Protein AF-A0A2I0NAS6-F1 (afdb_monomer_lite)

Foldseek 3Di:
DFAEAEEEDECFQAFAAPVVVVVCCVVVVDPPPDPDQETDLQSLQLQLQLQVLCVVRHLYEYEYQYPCVVVVVS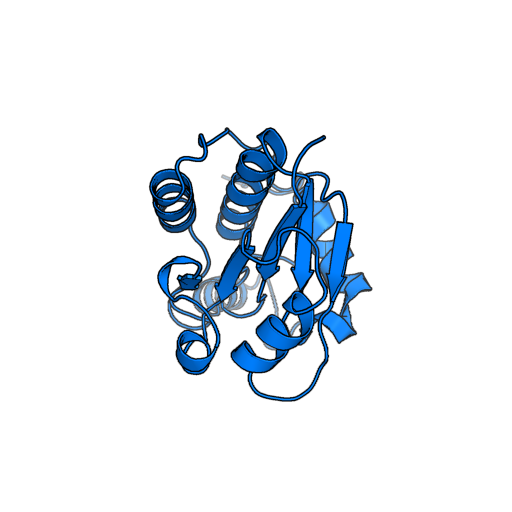VVNRNVLQPRDPNVYYHYWDDDDDSQVRLLVVLVPDTPSVRYAYEEQDCPPNVVRHPPLRYLHGVGRHPHYDHNVSSVVSCVSVVGDGDRGPTDRRPPPPPPD

Structure (mmCIF, N/CA/C/O backbone):
data_AF-A0A2I0NAS6-F1
#
_entry.id   AF-A0A2I0NAS6-F1
#
loop_
_atom_site.group_PDB
_atom_site.id
_atom_site.type_symbol
_atom_site.label_atom_id
_atom_site.label_alt_id
_atom_site.label_comp_id
_atom_site.label_asym_id
_atom_site.label_entity_id
_atom_site.label_seq_id
_atom_site.pdbx_PDB_ins_code
_atom_site.Cartn_x
_atom_site.Cartn_y
_atom_site.Cartn_z
_atom_site.occupancy
_atom_site.B_iso_or_equiv
_atom_site.auth_seq_id
_atom_site.auth_comp_id
_atom_site.auth_asym_id
_atom_site.auth_atom_id
_atom_site.pdbx_PDB_model_num
ATOM 1 N N . MET A 1 1 ? -13.700 13.059 16.777 1.00 76.06 1 MET A N 1
ATOM 2 C CA . MET A 1 1 ? -12.367 12.948 16.138 1.00 76.06 1 MET A CA 1
ATOM 3 C C . MET A 1 1 ? -12.355 11.720 15.240 1.00 76.06 1 MET A C 1
ATOM 5 O O . MET A 1 1 ? -13.047 10.766 15.568 1.00 76.06 1 MET A O 1
ATOM 9 N N . LYS A 1 2 ? -11.627 11.745 14.116 1.00 89.81 2 LYS A N 1
ATOM 10 C CA . LYS A 1 2 ? -11.430 10.544 13.285 1.00 89.81 2 LYS A CA 1
ATOM 11 C C . LYS A 1 2 ? -10.501 9.563 14.009 1.00 89.81 2 LYS A C 1
ATOM 13 O O . LYS A 1 2 ? -9.543 10.009 14.635 1.00 89.81 2 LYS A O 1
ATOM 18 N N . GLN A 1 3 ? -10.785 8.268 13.906 1.00 94.88 3 GLN A N 1
ATOM 19 C CA . GLN A 1 3 ? -9.889 7.202 14.370 1.00 94.88 3 GLN A CA 1
ATOM 20 C C . GLN A 1 3 ? -8.644 7.114 13.486 1.00 94.88 3 GLN A C 1
ATOM 22 O O . GLN A 1 3 ? -8.685 7.513 12.316 1.00 94.88 3 GLN A O 1
ATOM 27 N N . ASN A 1 4 ? -7.555 6.568 14.021 1.00 95.56 4 ASN A N 1
ATOM 28 C CA . ASN A 1 4 ? -6.360 6.272 13.234 1.00 95.56 4 ASN A CA 1
ATOM 29 C C . ASN A 1 4 ? -6.595 5.058 12.327 1.00 95.56 4 ASN A C 1
ATOM 31 O O . ASN A 1 4 ? -7.389 4.171 12.650 1.00 95.56 4 ASN A O 1
ATOM 35 N N . TYR A 1 5 ? -5.909 5.035 11.183 1.00 96.31 5 TYR A N 1
ATOM 36 C CA . TYR A 1 5 ? -5.848 3.869 10.304 1.00 96.31 5 TYR A CA 1
ATOM 37 C C . TYR A 1 5 ? -4.437 3.700 9.740 1.00 96.31 5 TYR A C 1
ATOM 39 O O . TYR A 1 5 ? -3.877 4.644 9.179 1.00 96.31 5 TYR A O 1
ATOM 47 N N . TYR A 1 6 ? -3.869 2.505 9.870 1.00 96.88 6 TYR A N 1
ATOM 48 C CA . TYR A 1 6 ? -2.489 2.208 9.483 1.00 96.88 6 TYR A CA 1
ATOM 49 C C . TYR A 1 6 ? -2.450 1.423 8.171 1.00 96.88 6 TYR A C 1
ATOM 51 O O . TYR A 1 6 ? -3.044 0.356 8.055 1.00 96.88 6 TYR A O 1
ATOM 59 N N . VAL A 1 7 ? -1.752 1.945 7.167 1.00 97.00 7 VAL A N 1
ATOM 60 C CA . VAL A 1 7 ? -1.530 1.248 5.894 1.00 97.00 7 VAL A CA 1
ATOM 61 C C . VAL A 1 7 ? -0.078 0.804 5.857 1.00 97.00 7 VAL A C 1
ATOM 63 O O . VAL A 1 7 ? 0.803 1.632 5.645 1.00 97.00 7 VAL A O 1
ATOM 66 N N . PHE A 1 8 ? 0.178 -0.480 6.081 1.00 96.56 8 PHE A N 1
ATOM 67 C CA . PHE A 1 8 ? 1.512 -1.065 5.965 1.00 96.56 8 PHE A CA 1
ATOM 68 C C . PHE A 1 8 ? 1.797 -1.378 4.501 1.00 96.56 8 PHE A C 1
ATOM 70 O O . PHE A 1 8 ? 0.992 -2.037 3.843 1.00 96.56 8 PHE A O 1
ATOM 77 N N . LEU A 1 9 ? 2.907 -0.868 3.981 1.00 95.44 9 LEU A N 1
ATOM 78 C CA . LEU A 1 9 ? 3.206 -0.877 2.556 1.00 95.44 9 LEU A CA 1
ATOM 79 C C . LEU A 1 9 ? 4.596 -1.459 2.293 1.00 95.44 9 LEU A C 1
ATOM 81 O O . LEU A 1 9 ? 5.610 -0.844 2.651 1.00 95.44 9 LEU A O 1
ATOM 85 N N . ASP A 1 10 ? 4.629 -2.593 1.590 1.00 94.00 10 ASP A N 1
ATOM 86 C CA . ASP A 1 10 ? 5.809 -2.990 0.826 1.00 94.00 10 ASP A CA 1
ATOM 87 C C . ASP A 1 10 ? 5.883 -2.210 -0.499 1.00 94.00 10 ASP A C 1
ATOM 89 O O . ASP A 1 10 ? 4.900 -1.645 -0.983 1.00 94.00 10 ASP A O 1
ATOM 93 N N . ILE A 1 11 ? 7.075 -2.133 -1.079 1.00 91.69 11 ILE A N 1
ATOM 94 C CA . ILE A 1 11 ? 7.358 -1.388 -2.305 1.00 91.69 11 ILE A CA 1
ATOM 95 C C . ILE A 1 11 ? 7.676 -2.348 -3.446 1.00 91.69 11 ILE A C 1
ATOM 97 O O . ILE A 1 11 ? 7.083 -2.234 -4.525 1.00 91.69 11 ILE A O 1
ATOM 101 N N . ASP A 1 12 ? 8.590 -3.288 -3.214 1.00 88.81 12 ASP A N 1
ATOM 102 C CA . ASP A 1 12 ? 9.003 -4.269 -4.212 1.00 88.81 12 ASP A CA 1
ATOM 103 C C . ASP A 1 12 ? 7.860 -5.266 -4.433 1.00 88.81 12 ASP A C 1
ATOM 105 O O . ASP A 1 12 ? 7.196 -5.674 -3.494 1.00 88.81 12 ASP A O 1
ATOM 109 N N . GLY A 1 13 ? 7.506 -5.551 -5.690 1.00 89.56 13 GLY A N 1
ATOM 110 C CA . GLY A 1 13 ? 6.337 -6.391 -5.993 1.00 89.56 13 GLY A CA 1
ATOM 111 C C . GLY A 1 13 ? 4.969 -5.756 -5.708 1.00 89.56 13 GLY A C 1
ATOM 112 O O . GLY A 1 13 ? 3.944 -6.331 -6.088 1.00 89.56 13 GLY A O 1
ATOM 113 N N . VAL A 1 14 ? 4.928 -4.550 -5.130 1.00 94.00 14 VAL A N 1
ATOM 114 C CA . VAL A 1 14 ? 3.695 -3.814 -4.817 1.00 94.00 14 VAL A CA 1
ATOM 115 C C . VAL A 1 14 ? 3.536 -2.561 -5.666 1.00 94.00 14 VAL A C 1
ATOM 117 O O . VAL A 1 14 ? 2.545 -2.446 -6.383 1.00 94.00 14 VAL A O 1
ATOM 120 N N . LEU A 1 15 ? 4.483 -1.623 -5.613 1.00 91.56 15 LEU A N 1
ATOM 121 C CA . LEU A 1 15 ? 4.442 -0.389 -6.411 1.00 91.56 15 LEU A CA 1
ATOM 122 C C . LEU A 1 15 ? 5.246 -0.494 -7.700 1.00 91.56 15 LEU A C 1
ATOM 124 O O . LEU A 1 15 ? 5.109 0.338 -8.594 1.00 91.56 15 LEU A O 1
ATOM 128 N N . TRP A 1 16 ? 6.068 -1.528 -7.825 1.00 85.69 16 TRP A N 1
ATOM 129 C CA . TRP A 1 16 ? 6.755 -1.835 -9.064 1.00 85.69 16 TRP A CA 1
ATOM 130 C C . TRP A 1 16 ? 6.918 -3.344 -9.231 1.00 85.69 16 TRP A C 1
ATOM 132 O O . TRP A 1 16 ? 7.016 -4.097 -8.264 1.00 85.69 16 TRP A O 1
ATOM 142 N N . ALA A 1 17 ? 6.936 -3.786 -10.487 1.00 80.81 17 ALA A N 1
ATOM 143 C CA . ALA A 1 17 ? 7.117 -5.183 -10.851 1.00 80.81 17 ALA A CA 1
ATOM 144 C C . ALA A 1 17 ? 8.107 -5.316 -12.018 1.00 80.81 17 ALA A C 1
ATOM 146 O O . ALA A 1 17 ? 8.159 -4.487 -12.933 1.00 80.81 17 ALA A O 1
ATOM 147 N N . TRP A 1 18 ? 8.882 -6.397 -11.999 1.00 82.19 18 TRP A N 1
ATOM 148 C CA . TRP A 1 18 ? 9.902 -6.729 -12.988 1.00 82.19 18 TRP A CA 1
ATOM 149 C C . TRP A 1 18 ? 9.391 -6.784 -14.434 1.00 82.19 18 TRP A C 1
ATOM 151 O O . TRP A 1 18 ? 10.098 -6.276 -15.304 1.00 82.19 18 TRP A O 1
ATOM 161 N N . PRO A 1 19 ? 8.192 -7.323 -14.747 1.00 82.38 19 PRO A N 1
ATOM 162 C CA . PRO A 1 19 ? 7.702 -7.351 -16.124 1.00 82.38 19 PRO A CA 1
ATOM 163 C C . PRO A 1 19 ? 7.615 -5.967 -16.775 1.00 82.38 19 PRO A C 1
ATOM 165 O O . PRO A 1 19 ? 7.985 -5.827 -17.939 1.00 82.38 19 PRO A O 1
ATOM 168 N N . ASN A 1 20 ? 7.196 -4.939 -16.031 1.00 75.69 20 ASN A N 1
ATOM 169 C CA . ASN A 1 20 ? 7.134 -3.567 -16.544 1.00 75.69 20 ASN A CA 1
ATOM 170 C C . ASN A 1 20 ? 8.537 -3.030 -16.810 1.00 75.69 20 ASN A C 1
ATOM 172 O O . ASN A 1 20 ? 8.825 -2.494 -17.874 1.00 75.69 20 ASN A O 1
ATOM 176 N N . ARG A 1 21 ? 9.452 -3.276 -15.874 1.00 79.56 21 ARG A N 1
ATOM 177 C CA . ARG A 1 21 ? 10.841 -2.850 -15.999 1.00 79.56 21 ARG A CA 1
ATOM 178 C C . ARG A 1 21 ? 11.564 -3.523 -17.161 1.00 79.56 21 ARG A C 1
ATOM 180 O O . ARG A 1 21 ? 12.333 -2.880 -17.867 1.00 79.56 21 ARG A O 1
ATOM 187 N N . LYS A 1 22 ? 11.306 -4.811 -17.379 1.00 84.19 22 LYS A N 1
ATOM 188 C CA . LYS A 1 22 ? 11.869 -5.569 -18.498 1.00 84.19 22 LYS A CA 1
ATOM 189 C C . LYS A 1 22 ? 11.440 -4.971 -19.840 1.00 84.19 22 LYS A C 1
ATOM 191 O O . LYS A 1 22 ? 12.273 -4.879 -20.734 1.00 84.19 22 LYS A O 1
ATOM 196 N N . LYS A 1 23 ? 10.182 -4.527 -19.963 1.00 83.69 23 LYS A N 1
ATOM 197 C CA . LYS A 1 23 ? 9.690 -3.826 -21.161 1.00 83.69 23 LYS A CA 1
ATOM 198 C C . LYS A 1 23 ? 10.440 -2.515 -21.396 1.00 83.69 23 LYS A C 1
ATOM 200 O O . LYS A 1 23 ? 10.945 -2.324 -22.492 1.00 83.69 23 LYS A O 1
ATOM 205 N N . GLU A 1 24 ? 10.597 -1.683 -20.368 1.00 82.38 24 GLU A N 1
ATOM 206 C CA . GLU A 1 24 ? 11.340 -0.414 -20.462 1.00 82.38 24 GLU A CA 1
ATOM 207 C C . GLU A 1 24 ? 12.825 -0.617 -20.809 1.00 82.38 24 GLU A C 1
ATOM 209 O O . GLU A 1 24 ? 13.400 0.151 -21.579 1.00 82.38 24 GLU A O 1
ATOM 214 N N . ILE A 1 25 ? 13.455 -1.673 -20.275 1.00 86.19 25 ILE A N 1
ATOM 215 C CA . ILE A 1 25 ? 14.835 -2.041 -20.632 1.00 86.19 25 ILE A CA 1
ATOM 216 C C . ILE A 1 25 ? 14.913 -2.458 -22.101 1.00 86.19 25 ILE A C 1
ATOM 218 O O . ILE A 1 25 ? 15.798 -2.008 -22.822 1.00 86.19 25 ILE A O 1
ATOM 222 N N . HIS A 1 26 ? 13.992 -3.313 -22.551 1.00 87.19 26 HIS A N 1
ATOM 223 C CA . HIS A 1 26 ? 13.947 -3.763 -23.942 1.00 87.19 26 HIS A CA 1
ATOM 224 C C . HIS A 1 26 ? 13.645 -2.618 -24.919 1.00 87.19 26 HIS A C 1
ATOM 226 O O . HIS A 1 26 ? 14.169 -2.625 -26.026 1.00 87.19 26 HIS A O 1
ATOM 232 N N . ALA A 1 27 ? 12.841 -1.635 -24.508 1.00 87.25 27 ALA A N 1
ATOM 233 C CA . ALA A 1 27 ? 12.543 -0.434 -25.286 1.00 87.25 27 ALA A CA 1
ATOM 234 C C . ALA A 1 27 ? 13.711 0.571 -25.332 1.00 87.25 27 ALA A C 1
ATOM 236 O O . ALA A 1 27 ? 13.651 1.542 -26.076 1.00 87.25 27 ALA A O 1
ATOM 237 N N . GLY A 1 28 ? 14.775 0.360 -24.547 1.00 85.31 28 GLY A N 1
ATOM 238 C CA . GLY A 1 28 ? 15.930 1.260 -24.487 1.00 85.31 28 GLY A CA 1
ATOM 239 C C . GLY A 1 28 ? 15.732 2.495 -23.600 1.00 85.31 28 GLY A C 1
ATOM 240 O O . GLY A 1 28 ? 16.658 3.295 -23.469 1.00 85.31 28 GLY A O 1
ATOM 241 N N . ASN A 1 29 ? 14.582 2.626 -22.934 1.00 81.62 29 ASN A N 1
ATOM 242 C CA . ASN A 1 29 ? 14.262 3.766 -22.069 1.00 81.62 29 ASN A CA 1
ATOM 243 C C . ASN A 1 29 ? 15.107 3.777 -20.786 1.00 81.62 29 ASN A C 1
ATOM 245 O O . ASN A 1 29 ? 15.432 4.836 -20.246 1.00 81.62 29 ASN A O 1
ATOM 249 N N . ILE A 1 30 ? 15.490 2.596 -20.287 1.00 83.06 30 ILE A N 1
ATOM 250 C CA . ILE A 1 30 ? 16.325 2.445 -19.089 1.00 83.06 30 ILE A CA 1
ATOM 251 C C . ILE A 1 30 ? 17.386 1.354 -19.273 1.00 83.06 30 ILE A C 1
ATOM 253 O O . ILE A 1 30 ? 17.173 0.341 -19.931 1.00 83.06 30 ILE A O 1
ATOM 257 N N . LYS A 1 31 ? 18.543 1.517 -18.622 1.00 82.94 31 LYS A N 1
ATOM 258 C CA . LYS A 1 31 ? 19.603 0.494 -18.616 1.00 82.94 31 LYS A CA 1
ATOM 259 C C . LYS A 1 31 ? 19.331 -0.588 -17.569 1.00 82.94 31 LYS A C 1
ATOM 261 O O . LYS A 1 31 ? 18.813 -0.298 -16.485 1.00 82.94 31 LYS A O 1
ATOM 266 N N . MET A 1 32 ? 19.747 -1.821 -17.855 1.00 80.75 32 MET A N 1
ATOM 267 C CA . MET A 1 32 ? 19.805 -2.904 -16.866 1.00 80.75 32 MET A CA 1
ATOM 268 C C . MET A 1 32 ? 20.641 -2.468 -15.648 1.00 80.75 32 MET A C 1
ATOM 270 O O . MET A 1 32 ? 21.668 -1.814 -15.809 1.00 80.75 32 MET A O 1
ATOM 274 N N . GLY A 1 33 ? 20.187 -2.776 -14.430 1.00 76.50 33 GLY A N 1
ATOM 275 C CA . GLY A 1 33 ? 20.894 -2.399 -13.194 1.00 76.50 33 GLY A CA 1
ATOM 276 C C . GLY A 1 33 ? 20.790 -0.919 -12.793 1.00 76.50 33 GLY A C 1
ATOM 277 O O . GLY A 1 33 ? 21.360 -0.517 -11.782 1.00 76.50 33 GLY A O 1
ATOM 278 N N . SER A 1 34 ? 20.046 -0.096 -13.540 1.00 77.62 34 SER A N 1
ATOM 279 C CA . SER A 1 34 ? 19.761 1.294 -13.153 1.00 77.62 34 SER A CA 1
ATOM 280 C C . SER A 1 34 ? 19.104 1.378 -11.764 1.00 77.62 34 SER A C 1
ATOM 282 O O . SER A 1 34 ? 18.460 0.440 -11.300 1.00 77.62 34 SER A O 1
ATOM 284 N N . ARG A 1 35 ? 19.224 2.507 -11.062 1.00 75.69 35 ARG A N 1
ATOM 285 C CA . ARG A 1 35 ? 18.378 2.728 -9.876 1.00 75.69 35 ARG A CA 1
ATOM 286 C C . ARG A 1 35 ? 16.921 2.897 -10.305 1.00 75.69 35 ARG A C 1
ATOM 288 O O . ARG A 1 35 ? 16.662 3.429 -11.384 1.00 75.69 35 ARG A O 1
ATOM 295 N N . ILE A 1 36 ? 15.985 2.463 -9.464 1.00 78.94 36 ILE A N 1
ATOM 296 C CA . ILE A 1 36 ? 14.554 2.708 -9.680 1.00 78.94 36 ILE A CA 1
ATOM 297 C C . ILE A 1 36 ? 14.316 4.215 -9.545 1.00 78.94 36 ILE A C 1
ATOM 299 O O . ILE A 1 36 ? 14.703 4.819 -8.549 1.00 78.94 36 ILE A O 1
ATOM 303 N N . ARG A 1 37 ? 13.736 4.830 -10.580 1.00 81.12 37 ARG A N 1
ATOM 304 C CA . ARG A 1 37 ? 13.467 6.280 -10.631 1.00 81.12 37 ARG A CA 1
ATOM 305 C C . ARG A 1 37 ? 11.978 6.614 -10.658 1.00 81.12 37 ARG A C 1
ATOM 307 O O . ARG A 1 37 ? 11.627 7.788 -10.504 1.00 81.12 37 ARG A O 1
ATOM 314 N N . GLU A 1 38 ? 11.147 5.600 -10.892 1.00 85.06 38 GLU A N 1
ATOM 315 C CA . GLU A 1 38 ? 9.705 5.680 -11.119 1.00 85.06 38 GLU A CA 1
ATOM 316 C C . GLU A 1 38 ? 9.034 4.378 -10.672 1.00 85.06 38 GLU A C 1
ATOM 318 O O . GLU A 1 38 ? 9.651 3.309 -10.706 1.00 85.06 38 GLU A O 1
ATOM 323 N N . PHE A 1 39 ? 7.780 4.490 -10.240 1.00 88.62 39 PHE A N 1
ATOM 324 C CA . PHE A 1 39 ? 6.920 3.361 -9.893 1.00 88.62 39 PHE A CA 1
ATOM 325 C C . PHE A 1 39 ? 5.929 3.086 -11.023 1.00 88.62 39 PHE A C 1
ATOM 327 O O . PHE A 1 39 ? 5.771 3.897 -11.934 1.00 88.62 39 PHE A O 1
ATOM 334 N N . ASP A 1 40 ? 5.243 1.945 -10.973 1.00 87.31 40 ASP A N 1
ATOM 335 C CA . ASP A 1 40 ? 4.141 1.678 -11.895 1.00 87.31 40 ASP A CA 1
ATOM 336 C C . ASP A 1 40 ? 3.036 2.735 -11.677 1.00 87.31 40 ASP A C 1
ATOM 338 O O . ASP A 1 40 ? 2.464 2.797 -10.580 1.00 87.31 40 ASP A O 1
ATOM 342 N N . PRO A 1 41 ? 2.702 3.565 -12.688 1.00 87.31 41 PRO A N 1
ATOM 343 C CA . PRO A 1 41 ? 1.684 4.602 -12.540 1.00 87.31 41 PRO A CA 1
ATOM 344 C C . PRO A 1 41 ? 0.307 4.056 -12.143 1.00 87.31 41 PRO A C 1
ATOM 346 O O . PRO A 1 41 ? -0.410 4.696 -11.377 1.00 87.31 41 PRO A O 1
ATOM 349 N N . SER A 1 42 ? -0.057 2.860 -12.611 1.00 88.69 42 SER A N 1
ATOM 350 C CA . SER A 1 42 ? -1.324 2.204 -12.273 1.00 88.69 42 SER A CA 1
ATOM 351 C C . SER A 1 42 ? -1.345 1.748 -10.816 1.00 88.69 42 SER A C 1
ATOM 353 O O . SER A 1 42 ? -2.376 1.844 -10.149 1.00 88.69 42 SER A O 1
ATOM 355 N N . SER A 1 43 ? -0.208 1.282 -10.296 1.00 91.81 43 SER A N 1
ATOM 356 C CA . SER A 1 43 ? -0.079 0.915 -8.882 1.00 91.81 43 SER A CA 1
ATOM 357 C C . SER A 1 43 ? -0.071 2.138 -7.973 1.00 91.81 43 SER A C 1
ATOM 359 O O . SER A 1 43 ? -0.701 2.111 -6.917 1.00 91.81 43 SER A O 1
ATOM 361 N N . MET A 1 44 ? 0.549 3.237 -8.409 1.00 91.12 44 MET A N 1
ATOM 362 C CA . MET A 1 44 ? 0.466 4.524 -7.712 1.00 91.12 44 MET A CA 1
ATOM 363 C C . MET A 1 44 ? -0.964 5.061 -7.678 1.00 91.12 44 MET A C 1
ATOM 365 O O . MET A 1 44 ? -1.426 5.493 -6.623 1.00 91.12 44 MET A O 1
ATOM 369 N N . LEU A 1 45 ? -1.692 4.964 -8.795 1.00 90.50 45 LEU A N 1
ATOM 370 C CA . LEU A 1 45 ? -3.112 5.308 -8.862 1.00 90.50 45 LEU A CA 1
ATOM 371 C C . LEU A 1 45 ? -3.936 4.469 -7.876 1.00 90.50 45 LEU A C 1
ATOM 373 O O . LEU A 1 45 ? -4.746 5.009 -7.123 1.00 90.50 45 LEU A O 1
ATOM 377 N N . ALA A 1 46 ? -3.704 3.154 -7.844 1.00 93.44 46 ALA A N 1
ATOM 378 C CA . ALA A 1 46 ? -4.382 2.251 -6.923 1.00 93.44 46 ALA A CA 1
ATOM 379 C C . ALA A 1 46 ? -4.099 2.600 -5.454 1.00 93.44 46 ALA A C 1
ATOM 381 O O . ALA A 1 46 ? -5.034 2.695 -4.656 1.00 93.44 46 ALA A O 1
ATOM 382 N N . LEU A 1 47 ? -2.833 2.852 -5.104 1.00 94.25 47 LEU A N 1
ATOM 383 C CA . LEU A 1 47 ? -2.454 3.304 -3.768 1.00 94.25 47 LEU A CA 1
ATOM 384 C C . LEU A 1 47 ? -3.141 4.630 -3.414 1.00 94.25 47 LEU A C 1
ATOM 386 O O . LEU A 1 47 ? -3.669 4.765 -2.314 1.00 94.25 47 LEU A O 1
ATOM 390 N N . GLY A 1 48 ? -3.196 5.595 -4.334 1.00 92.06 48 GLY A N 1
ATOM 391 C CA . GLY A 1 48 ? -3.885 6.860 -4.082 1.00 92.06 48 GLY A CA 1
ATOM 392 C C . GLY A 1 48 ? -5.375 6.697 -3.825 1.00 92.06 48 GLY A C 1
ATOM 393 O O . GLY A 1 48 ? -5.881 7.280 -2.872 1.00 92.06 48 GLY A O 1
ATOM 394 N N . VAL A 1 49 ? -6.069 5.850 -4.594 1.00 93.31 49 VAL A N 1
ATOM 395 C CA . VAL A 1 49 ? -7.486 5.531 -4.340 1.00 93.31 49 VAL A CA 1
ATOM 396 C C . VAL A 1 49 ? -7.672 4.912 -2.956 1.00 93.31 49 VAL A C 1
ATOM 398 O O . VAL A 1 49 ? -8.600 5.298 -2.243 1.00 93.31 49 VAL A O 1
ATOM 401 N N . LEU A 1 50 ? -6.791 3.993 -2.544 1.00 95.12 50 LEU A N 1
ATOM 402 C CA . LEU A 1 50 ? -6.825 3.404 -1.203 1.00 95.12 50 LEU A CA 1
ATOM 403 C C . LEU A 1 50 ? -6.700 4.489 -0.125 1.00 95.12 50 LEU A C 1
ATOM 405 O O . LEU A 1 50 ? -7.551 4.585 0.761 1.00 95.12 50 LEU A O 1
ATOM 409 N N . LEU A 1 51 ? -5.667 5.327 -0.226 1.00 93.94 51 LEU A N 1
ATOM 410 C CA . LEU A 1 51 ? -5.366 6.363 0.761 1.00 93.94 51 LEU A CA 1
ATOM 411 C C . LEU A 1 51 ? -6.448 7.447 0.814 1.00 93.94 51 LEU A C 1
ATOM 413 O O . LEU A 1 51 ? -6.877 7.822 1.903 1.00 93.94 51 LEU A O 1
ATOM 417 N N . ASP A 1 52 ? -6.925 7.931 -0.333 1.00 91.75 52 ASP A N 1
ATOM 418 C CA . ASP A 1 52 ? -7.977 8.951 -0.403 1.00 91.75 52 ASP A CA 1
ATOM 419 C C . ASP A 1 52 ? -9.300 8.439 0.172 1.00 91.75 52 ASP A C 1
ATOM 421 O O . ASP A 1 52 ? -9.964 9.154 0.929 1.00 91.75 52 ASP A O 1
ATOM 425 N N . SER A 1 53 ? -9.662 7.190 -0.137 1.00 93.81 53 SER A N 1
ATOM 426 C CA . SER A 1 53 ? -10.898 6.571 0.357 1.00 93.81 53 SER A CA 1
ATOM 427 C C . SER A 1 53 ? -10.860 6.416 1.877 1.00 93.81 53 SER A C 1
ATOM 429 O O . SER A 1 53 ? -11.800 6.808 2.573 1.00 93.81 53 SER A O 1
ATOM 431 N N . LEU A 1 54 ? -9.742 5.923 2.418 1.00 94.31 54 LEU A N 1
ATOM 432 C CA . LEU A 1 54 ? -9.552 5.787 3.862 1.00 94.31 54 LEU A CA 1
ATOM 433 C C . LEU A 1 54 ? -9.533 7.154 4.567 1.00 94.31 54 LEU A C 1
ATOM 435 O O . LEU A 1 54 ? -10.207 7.328 5.584 1.00 94.31 54 LEU A O 1
ATOM 439 N N . ASN A 1 55 ? -8.858 8.161 4.001 1.00 92.12 55 ASN A N 1
ATOM 440 C CA . ASN A 1 55 ? -8.759 9.507 4.582 1.00 92.12 55 ASN A CA 1
ATOM 441 C C . ASN A 1 55 ? -10.110 10.226 4.726 1.00 92.12 55 ASN A C 1
ATOM 443 O O . ASN A 1 55 ? -10.241 11.157 5.531 1.00 92.12 55 ASN A O 1
ATOM 447 N N . LYS A 1 56 ? -11.158 9.810 4.000 1.00 91.69 56 LYS A N 1
ATOM 448 C CA . LYS A 1 56 ? -12.511 10.345 4.228 1.00 91.69 56 LYS A CA 1
ATOM 449 C C . LYS A 1 56 ? -13.022 10.039 5.633 1.00 91.69 56 LYS A C 1
ATOM 451 O O . LYS A 1 56 ? -13.698 10.888 6.212 1.00 91.69 56 LYS A O 1
ATOM 456 N N . ARG A 1 57 ? -12.654 8.889 6.202 1.00 92.75 57 ARG A N 1
ATOM 457 C CA . ARG A 1 57 ? -13.167 8.401 7.493 1.00 92.75 57 ARG A CA 1
ATOM 458 C C . ARG A 1 57 ? -12.123 8.372 8.603 1.00 92.75 57 ARG A C 1
ATOM 460 O O . ARG A 1 57 ? -12.478 8.578 9.759 1.00 92.75 57 ARG A O 1
ATOM 467 N N . TYR A 1 58 ? -10.858 8.192 8.251 1.00 94.31 58 TYR A N 1
ATOM 468 C CA . TYR A 1 58 ? -9.777 7.961 9.200 1.00 94.31 58 TYR A CA 1
ATOM 469 C C . TYR A 1 58 ? -8.667 9.006 9.092 1.00 94.31 58 TYR A C 1
ATOM 471 O O . TYR A 1 58 ? -8.552 9.710 8.088 1.00 94.31 58 TYR A O 1
ATOM 479 N N . ASN A 1 59 ? -7.837 9.078 10.129 1.00 93.81 59 ASN A N 1
ATOM 480 C CA . ASN A 1 59 ? -6.520 9.700 10.079 1.00 93.81 59 ASN A CA 1
ATOM 481 C C . ASN A 1 59 ? -5.517 8.646 9.597 1.00 93.81 59 ASN A C 1
ATOM 483 O O . ASN A 1 59 ? -5.083 7.793 10.374 1.00 93.81 59 ASN A O 1
ATOM 487 N N . VAL A 1 60 ? -5.192 8.663 8.303 1.00 94.00 60 VAL A N 1
ATOM 488 C CA . VAL A 1 60 ? -4.358 7.617 7.701 1.00 94.00 60 VAL A CA 1
ATOM 489 C C . VAL A 1 60 ? -2.876 7.874 7.962 1.00 94.00 60 VAL A C 1
ATOM 491 O O . VAL A 1 60 ? -2.352 8.943 7.642 1.00 94.00 60 VAL A O 1
ATOM 494 N N . THR A 1 61 ? -2.197 6.856 8.486 1.00 95.06 61 THR A N 1
ATOM 495 C CA . THR A 1 61 ? -0.736 6.778 8.564 1.00 95.06 61 THR A CA 1
ATOM 496 C C . THR A 1 61 ? -0.246 5.730 7.575 1.00 95.06 61 THR A C 1
ATOM 498 O O . THR A 1 61 ? -0.650 4.570 7.648 1.00 95.06 61 THR A O 1
ATOM 501 N N . LEU A 1 62 ? 0.626 6.129 6.651 1.00 94.94 62 LEU A N 1
ATOM 502 C CA . LEU A 1 62 ? 1.314 5.190 5.769 1.00 94.94 62 LEU A CA 1
ATOM 503 C C . LEU A 1 62 ? 2.576 4.695 6.473 1.00 94.94 62 LEU A C 1
ATOM 505 O O . LEU A 1 62 ? 3.431 5.497 6.842 1.00 94.94 62 LEU A O 1
ATOM 509 N N . VAL A 1 63 ? 2.704 3.389 6.652 1.00 95.25 63 VAL A N 1
ATOM 510 C CA . VAL A 1 63 ? 3.837 2.765 7.330 1.00 95.25 63 VAL A CA 1
ATOM 511 C C . VAL A 1 63 ? 4.636 1.968 6.308 1.00 95.25 63 VAL A C 1
ATOM 513 O O . VAL A 1 63 ? 4.141 0.996 5.748 1.00 95.25 63 VAL A O 1
ATOM 516 N N . ILE A 1 64 ? 5.875 2.372 6.044 1.00 94.06 64 ILE A N 1
ATOM 517 C CA . ILE A 1 64 ? 6.740 1.655 5.102 1.00 94.06 64 ILE A CA 1
ATOM 518 C C . ILE A 1 64 ? 7.323 0.434 5.810 1.00 94.06 64 ILE A C 1
ATOM 520 O O . ILE A 1 64 ? 7.976 0.593 6.840 1.00 94.06 64 ILE A O 1
ATOM 524 N N . THR A 1 65 ? 7.121 -0.764 5.254 1.00 92.12 65 THR A N 1
ATOM 525 C CA . THR A 1 65 ? 7.590 -2.064 5.795 1.00 92.12 65 THR A CA 1
ATOM 526 C C . THR A 1 65 ? 8.643 -2.745 4.916 1.00 92.12 65 THR A C 1
ATOM 528 O O . THR A 1 65 ? 8.990 -3.909 5.129 1.00 92.12 65 THR A O 1
ATOM 531 N N . SER A 1 66 ? 9.154 -2.024 3.919 1.00 88.44 66 SER A N 1
ATOM 532 C CA . SER A 1 66 ? 10.132 -2.518 2.951 1.00 88.44 66 SER A CA 1
ATOM 533 C C . SER A 1 66 ? 11.563 -2.074 3.261 1.00 88.44 66 SER A C 1
ATOM 535 O O . SER A 1 66 ? 11.809 -1.184 4.076 1.00 88.44 66 SER A O 1
ATOM 537 N N . SER A 1 67 ? 12.525 -2.630 2.526 1.00 88.44 67 SER A N 1
ATOM 538 C CA . SER A 1 67 ? 13.924 -2.175 2.524 1.00 88.44 67 SER A CA 1
ATOM 539 C C . SER A 1 67 ? 14.085 -0.697 2.123 1.00 88.44 67 SER A C 1
ATOM 541 O O . SER A 1 67 ? 15.076 -0.059 2.477 1.00 88.44 67 SER A O 1
ATOM 543 N N . TRP A 1 68 ? 13.091 -0.093 1.460 1.00 89.31 68 TRP A N 1
ATOM 544 C CA . TRP A 1 68 ? 13.122 1.320 1.068 1.00 89.31 68 TRP A CA 1
ATOM 545 C C . TRP A 1 68 ? 13.101 2.297 2.244 1.00 89.31 68 TRP A C 1
ATOM 547 O O . TRP A 1 68 ? 13.357 3.485 2.043 1.00 89.31 68 TRP A O 1
ATOM 557 N N . GLN A 1 69 ? 12.880 1.820 3.471 1.00 89.06 69 GLN A N 1
ATOM 558 C CA . GLN A 1 69 ? 13.124 2.601 4.686 1.00 89.06 69 GLN A CA 1
ATOM 559 C C . GLN A 1 69 ? 14.553 3.173 4.749 1.00 89.06 69 GLN A C 1
ATOM 561 O O . GLN A 1 69 ? 14.777 4.216 5.361 1.00 89.06 69 GLN A O 1
ATOM 566 N N . GLU A 1 70 ? 15.537 2.531 4.112 1.00 87.88 70 GLU A N 1
ATOM 567 C CA . GLU A 1 70 ? 16.915 3.044 4.037 1.00 87.88 70 GLU A CA 1
ATOM 568 C C . GLU A 1 70 ? 17.083 4.155 2.992 1.00 87.88 70 GLU A C 1
ATOM 570 O O . GLU A 1 70 ? 18.015 4.958 3.051 1.00 87.88 70 GLU A O 1
ATOM 575 N N . HIS A 1 71 ? 16.138 4.238 2.060 1.00 89.00 71 HIS A N 1
ATOM 576 C CA . HIS A 1 71 ? 16.150 5.138 0.916 1.00 89.00 71 HIS A CA 1
ATOM 577 C C . HIS A 1 71 ? 14.938 6.077 0.929 1.00 89.00 71 HIS A C 1
ATOM 579 O O . HIS A 1 71 ? 14.441 6.475 -0.123 1.00 89.00 71 HIS A O 1
ATOM 585 N N . MET A 1 72 ? 14.476 6.485 2.120 1.00 88.38 72 MET A N 1
ATOM 586 C CA . MET A 1 72 ? 13.283 7.330 2.275 1.00 88.38 72 MET A CA 1
ATOM 587 C C . MET A 1 72 ? 13.338 8.614 1.443 1.00 88.38 72 MET A C 1
ATOM 589 O O . MET A 1 72 ? 12.317 9.040 0.918 1.00 88.38 72 MET A O 1
ATOM 593 N N . LYS A 1 73 ? 14.515 9.233 1.273 1.00 88.44 73 LYS A N 1
ATOM 594 C CA . LYS A 1 73 ? 14.652 10.423 0.414 1.00 88.44 73 LYS A CA 1
ATOM 595 C C . LYS A 1 73 ? 14.267 10.124 -1.038 1.00 88.44 73 LYS A C 1
ATOM 597 O O . LYS A 1 73 ? 13.523 10.901 -1.636 1.00 88.44 73 LYS A O 1
ATOM 602 N N . ASP A 1 74 ? 14.726 8.995 -1.569 1.00 88.62 74 ASP A N 1
ATOM 603 C CA . ASP A 1 74 ? 14.432 8.567 -2.935 1.00 88.62 74 ASP A CA 1
ATOM 604 C C . ASP A 1 74 ? 12.967 8.140 -3.057 1.00 88.62 74 ASP A C 1
ATOM 606 O O . ASP A 1 74 ? 12.270 8.624 -3.947 1.00 88.62 74 ASP A O 1
ATOM 610 N N . LEU A 1 75 ? 12.465 7.340 -2.108 1.00 89.19 75 LEU A N 1
ATOM 611 C CA . LEU A 1 75 ? 11.054 6.947 -2.046 1.00 89.19 75 LEU A CA 1
ATOM 612 C C . LEU A 1 75 ? 10.135 8.174 -2.080 1.00 89.19 75 LEU A C 1
ATOM 614 O O . LEU A 1 75 ? 9.257 8.279 -2.934 1.00 89.19 75 LEU A O 1
ATOM 618 N N . MET A 1 76 ? 10.379 9.143 -1.195 1.00 88.38 76 MET A N 1
ATOM 619 C CA . MET A 1 76 ? 9.583 10.366 -1.114 1.00 88.38 76 MET A CA 1
ATOM 620 C C . MET A 1 76 ? 9.691 11.212 -2.381 1.00 88.38 76 MET A C 1
ATOM 622 O O . MET A 1 76 ? 8.697 11.797 -2.809 1.00 88.38 76 MET A O 1
ATOM 626 N N . SER A 1 77 ? 10.877 11.287 -2.989 1.00 87.38 77 SER A N 1
ATOM 627 C CA . SER A 1 77 ? 11.079 11.985 -4.261 1.00 87.38 77 SER A CA 1
ATOM 628 C C . SER A 1 77 ? 10.233 11.364 -5.375 1.00 87.38 77 SER A C 1
ATOM 630 O O . SER A 1 77 ? 9.517 12.078 -6.077 1.00 87.38 77 SER A O 1
ATOM 632 N N . ILE A 1 78 ? 10.234 10.032 -5.486 1.00 87.94 78 ILE A N 1
ATOM 633 C CA . ILE A 1 78 ? 9.441 9.305 -6.481 1.00 87.94 78 ILE A CA 1
ATOM 634 C C . ILE A 1 78 ? 7.944 9.482 -6.204 1.00 87.94 78 ILE A C 1
ATOM 636 O O . ILE A 1 78 ? 7.210 9.890 -7.100 1.00 87.94 78 ILE A O 1
ATOM 640 N N . MET A 1 79 ? 7.483 9.260 -4.969 1.00 86.50 79 MET A N 1
ATOM 641 C CA . MET A 1 79 ? 6.063 9.382 -4.604 1.00 86.50 79 MET A CA 1
ATOM 642 C C . MET A 1 79 ? 5.500 10.789 -4.853 1.00 86.50 79 MET A C 1
ATOM 644 O O . MET A 1 79 ? 4.344 10.923 -5.264 1.00 86.50 79 MET A O 1
ATOM 648 N N . LYS A 1 80 ? 6.309 11.841 -4.657 1.00 84.56 80 LYS A N 1
ATOM 649 C CA . LYS A 1 80 ? 5.916 13.230 -4.949 1.00 84.56 80 LYS A CA 1
ATOM 650 C C . LYS A 1 80 ? 5.597 13.459 -6.426 1.00 84.56 80 LYS A C 1
ATOM 652 O O . LYS A 1 80 ? 4.687 14.231 -6.715 1.00 84.56 80 LYS A O 1
ATOM 657 N N . LYS A 1 81 ? 6.282 12.779 -7.356 1.00 84.06 81 LYS A N 1
ATOM 658 C CA . LYS A 1 81 ? 6.024 12.918 -8.805 1.00 84.06 81 LYS A CA 1
ATOM 659 C C . LYS A 1 81 ? 4.597 12.537 -9.193 1.00 84.06 81 LYS A C 1
ATOM 661 O O . LYS A 1 81 ? 4.048 13.111 -10.126 1.00 84.06 81 LYS A O 1
ATOM 666 N N . TYR A 1 82 ? 4.008 11.588 -8.472 1.00 79.56 82 TYR A N 1
ATOM 667 C CA . TYR A 1 82 ? 2.652 11.111 -8.735 1.00 79.56 82 TYR A CA 1
ATOM 668 C C . TYR A 1 82 ? 1.586 11.969 -8.067 1.00 79.56 82 TYR A C 1
ATOM 670 O O . TYR A 1 82 ? 0.419 11.654 -8.203 1.00 79.56 82 TYR A O 1
ATOM 678 N N . ASN A 1 83 ? 1.958 13.026 -7.335 1.00 73.38 83 ASN A N 1
ATOM 679 C CA . ASN A 1 83 ? 1.043 13.771 -6.472 1.00 73.38 83 ASN A CA 1
ATOM 680 C C . ASN A 1 83 ? 0.314 12.862 -5.462 1.00 73.38 83 ASN A C 1
ATOM 682 O O . ASN A 1 83 ? -0.825 13.159 -5.099 1.00 73.38 83 ASN A O 1
ATOM 686 N N . THR A 1 84 ? 0.961 11.750 -5.050 1.00 67.50 84 THR A N 1
ATOM 687 C CA . THR A 1 84 ? 0.419 10.764 -4.089 1.00 67.50 84 THR A CA 1
ATOM 688 C C . THR A 1 84 ? -0.283 11.521 -2.971 1.00 67.50 84 THR A C 1
ATOM 690 O O . THR A 1 84 ? 0.329 12.478 -2.477 1.00 67.50 84 THR A O 1
ATOM 693 N N . PRO A 1 85 ? -1.544 11.184 -2.618 1.00 56.84 85 PRO A N 1
ATOM 694 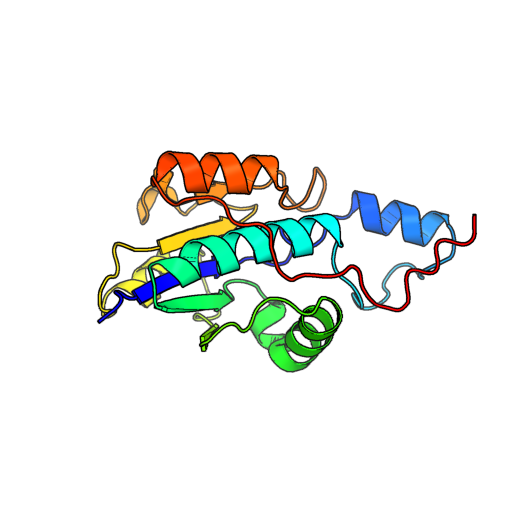C CA . PRO A 1 85 ? -2.368 12.085 -1.830 1.00 56.84 85 PRO A CA 1
ATOM 695 C C . PRO A 1 85 ? -1.654 12.493 -0.560 1.00 56.84 85 PRO A C 1
ATOM 697 O O . PRO A 1 85 ? -0.818 11.732 -0.080 1.00 56.84 85 PRO A O 1
ATOM 700 N N . LYS A 1 86 ? -1.990 13.672 -0.025 1.00 62.09 86 LYS A N 1
ATOM 701 C CA . LYS A 1 86 ? -1.421 14.242 1.205 1.00 62.09 86 LYS A CA 1
ATOM 702 C C . LYS A 1 86 ? -1.492 13.224 2.346 1.00 62.09 86 LYS A C 1
ATOM 704 O O . LYS A 1 86 ? -2.437 13.213 3.128 1.00 62.09 86 LYS A O 1
ATOM 709 N N . VAL A 1 87 ? -0.498 12.346 2.419 1.00 62.97 87 VAL A N 1
ATOM 710 C CA . VAL A 1 87 ? -0.342 11.405 3.507 1.00 62.97 87 VAL A CA 1
ATOM 711 C C . VAL A 1 87 ? -0.050 12.272 4.714 1.00 62.97 87 VAL A C 1
ATOM 713 O O . VAL A 1 87 ? 0.968 12.960 4.757 1.00 62.97 87 VAL A O 1
ATOM 716 N N . PHE A 1 88 ? -0.980 12.286 5.664 1.00 64.44 88 PHE A N 1
ATOM 717 C CA . PHE A 1 88 ? -0.868 13.122 6.855 1.00 64.44 88 PHE A CA 1
ATOM 718 C C . PHE A 1 88 ? 0.344 12.731 7.698 1.00 64.44 88 PHE A C 1
ATOM 720 O O . PHE A 1 88 ? 0.935 13.582 8.360 1.00 64.44 88 PHE A O 1
ATOM 727 N N . LYS A 1 89 ? 0.728 11.450 7.653 1.00 86.81 89 LYS A N 1
ATOM 728 C CA . LYS A 1 89 ? 1.846 10.910 8.414 1.00 86.81 89 LYS A CA 1
ATOM 729 C C . LYS A 1 89 ? 2.466 9.700 7.723 1.00 86.81 89 LYS A C 1
ATOM 731 O O . LYS A 1 89 ? 1.750 8.778 7.333 1.00 86.81 89 LYS A O 1
ATOM 736 N N . ILE A 1 90 ? 3.791 9.703 7.607 1.00 90.38 90 ILE A N 1
ATOM 737 C CA . ILE A 1 90 ? 4.567 8.546 7.154 1.00 90.38 90 ILE A CA 1
ATOM 738 C C . ILE A 1 90 ? 5.410 8.049 8.322 1.00 90.38 90 ILE A C 1
ATOM 740 O O . ILE A 1 90 ? 6.116 8.833 8.955 1.00 90.38 90 ILE A O 1
ATOM 744 N N . GLU A 1 91 ? 5.326 6.754 8.596 1.00 93.31 91 GLU A N 1
ATOM 745 C CA . GLU A 1 91 ? 6.142 6.053 9.584 1.00 93.31 91 GLU A CA 1
ATOM 746 C C . GLU A 1 91 ? 6.960 4.948 8.901 1.00 93.31 91 GLU A C 1
ATOM 748 O O . GLU A 1 91 ? 6.687 4.542 7.769 1.00 93.31 91 GLU A O 1
ATOM 753 N N . ILE A 1 92 ? 7.981 4.466 9.600 1.00 91.31 92 ILE A N 1
ATOM 754 C CA . ILE A 1 92 ? 8.772 3.297 9.210 1.00 91.31 92 ILE A CA 1
ATOM 755 C C . ILE A 1 92 ? 8.703 2.268 10.337 1.00 91.31 92 ILE A C 1
ATOM 757 O O . ILE A 1 92 ? 8.544 2.636 11.504 1.00 91.31 92 ILE A O 1
ATOM 761 N N . THR A 1 93 ? 8.821 0.987 10.004 1.00 87.56 93 THR A N 1
ATOM 762 C CA . THR A 1 93 ? 8.967 -0.071 11.012 1.00 87.56 93 THR A CA 1
ATOM 763 C C . THR A 1 93 ? 10.437 -0.347 11.345 1.00 87.56 93 THR A C 1
ATOM 765 O O . THR A 1 93 ? 11.342 0.317 10.843 1.00 87.56 93 THR A O 1
ATOM 768 N N . GLY A 1 94 ? 10.689 -1.335 12.212 1.00 77.25 94 GLY A N 1
ATOM 769 C CA . GLY A 1 94 ? 12.024 -1.908 12.401 1.00 77.25 94 GLY A CA 1
ATOM 770 C C . GLY A 1 94 ? 12.511 -2.695 11.174 1.00 77.25 94 GLY A C 1
ATOM 771 O O . G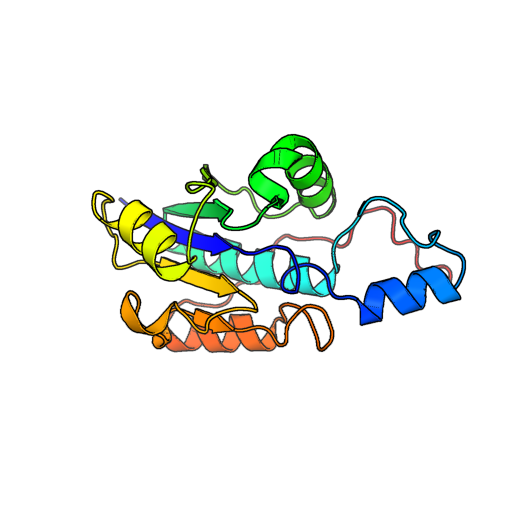LY A 1 94 ? 11.716 -3.070 10.313 1.00 77.25 94 GLY A O 1
ATOM 772 N N . ARG A 1 95 ? 13.830 -2.942 11.115 1.00 66.56 95 ARG A N 1
ATOM 773 C CA . ARG A 1 95 ? 14.557 -3.443 9.927 1.00 66.56 95 ARG A CA 1
ATOM 774 C C . ARG A 1 95 ? 14.778 -4.957 9.840 1.00 66.56 95 ARG A C 1
ATOM 776 O O . ARG A 1 95 ? 15.265 -5.419 8.814 1.00 66.56 95 ARG A O 1
ATOM 783 N N . ARG A 1 96 ? 14.579 -5.723 10.915 1.00 66.50 96 ARG A N 1
ATOM 784 C CA . ARG A 1 96 ? 15.094 -7.102 10.987 1.00 66.50 96 ARG A CA 1
ATOM 785 C C . ARG A 1 96 ? 14.026 -8.086 11.422 1.00 66.50 96 ARG A C 1
ATOM 787 O O . ARG A 1 96 ? 13.440 -7.912 12.483 1.00 66.50 96 ARG A O 1
ATOM 794 N N . GLY A 1 97 ? 13.868 -9.135 10.622 1.00 79.62 97 GLY A N 1
ATOM 795 C CA . GLY A 1 97 ? 13.002 -10.268 10.913 1.00 79.62 97 GLY A CA 1
ATOM 796 C C . GLY A 1 97 ? 11.864 -10.423 9.913 1.00 79.62 97 GLY A C 1
ATOM 797 O O . GLY A 1 97 ? 11.781 -9.713 8.911 1.00 79.62 97 GLY A O 1
ATOM 798 N N . ALA A 1 98 ? 11.010 -11.390 10.217 1.00 87.06 98 ALA A N 1
ATOM 799 C CA . ALA A 1 98 ? 9.749 -11.620 9.537 1.00 87.06 98 ALA A CA 1
ATOM 800 C C . ALA A 1 98 ? 8.849 -10.370 9.648 1.00 87.06 98 ALA A C 1
ATOM 802 O O . ALA A 1 98 ? 8.843 -9.672 10.667 1.00 87.06 98 ALA A O 1
ATOM 803 N N . ARG A 1 99 ? 8.108 -10.062 8.584 1.00 89.81 99 ARG A N 1
ATOM 804 C CA . ARG A 1 99 ? 7.312 -8.840 8.455 1.00 89.81 99 ARG A CA 1
ATOM 805 C C . ARG A 1 99 ? 6.056 -8.868 9.322 1.00 89.81 99 ARG A C 1
ATOM 807 O O . ARG A 1 99 ? 5.710 -7.839 9.898 1.00 89.81 99 ARG A O 1
ATOM 814 N N . GLY A 1 100 ? 5.422 -10.029 9.470 1.00 92.00 100 GLY A N 1
ATOM 815 C CA . GLY A 1 100 ? 4.291 -10.253 10.373 1.00 92.00 100 GLY A CA 1
ATOM 816 C C . GLY A 1 100 ? 4.590 -9.792 11.806 1.00 92.00 100 GLY A C 1
ATOM 817 O O . GLY A 1 100 ? 3.924 -8.869 12.283 1.00 92.00 100 GLY A O 1
ATOM 818 N N . PRO A 1 101 ? 5.633 -10.333 12.465 1.00 92.06 101 PRO A N 1
ATOM 819 C CA . PRO A 1 101 ? 6.063 -9.889 13.791 1.00 92.06 101 PRO A CA 1
ATOM 820 C C . PRO A 1 101 ? 6.377 -8.396 13.870 1.00 92.06 101 PRO A C 1
ATOM 822 O O . PRO A 1 101 ? 5.945 -7.732 14.804 1.00 92.06 101 PRO A O 1
ATOM 825 N N . ILE A 1 102 ? 7.079 -7.842 12.874 1.00 92.69 102 ILE A N 1
ATOM 826 C CA . ILE A 1 102 ? 7.438 -6.416 12.850 1.00 92.69 102 ILE A CA 1
ATOM 827 C C . ILE A 1 102 ? 6.188 -5.525 12.838 1.00 92.69 102 ILE A C 1
ATOM 829 O O . ILE A 1 102 ? 6.139 -4.516 13.544 1.00 92.69 102 ILE A O 1
ATOM 833 N N . ILE A 1 103 ? 5.183 -5.877 12.033 1.00 94.50 103 ILE A N 1
ATOM 834 C CA . ILE A 1 103 ? 3.917 -5.138 11.964 1.00 94.50 103 ILE A CA 1
ATOM 835 C C . ILE A 1 103 ? 3.144 -5.290 13.277 1.00 94.50 103 ILE A C 1
ATOM 837 O O . ILE A 1 103 ? 2.660 -4.294 13.817 1.00 94.50 103 ILE A O 1
ATOM 841 N N . PHE A 1 104 ? 3.067 -6.507 13.818 1.00 93.94 104 PHE A N 1
ATOM 842 C CA . PHE A 1 104 ? 2.415 -6.776 15.098 1.00 93.94 104 PHE A CA 1
ATOM 843 C C . PHE A 1 104 ? 3.039 -5.958 16.239 1.00 93.94 104 PHE A C 1
ATOM 845 O O . PHE A 1 104 ? 2.333 -5.255 16.965 1.00 93.94 104 PHE A O 1
ATOM 852 N N . ASP A 1 105 ? 4.369 -5.962 16.340 1.00 93.44 105 ASP A N 1
ATOM 853 C CA . ASP A 1 105 ? 5.108 -5.178 17.328 1.00 93.44 105 ASP A CA 1
ATOM 854 C C . ASP A 1 105 ? 4.912 -3.672 17.151 1.00 93.44 105 ASP A C 1
ATOM 856 O O . ASP A 1 105 ? 4.814 -2.944 18.138 1.00 93.44 105 ASP A O 1
ATOM 860 N N . HIS A 1 106 ? 4.828 -3.189 15.909 1.00 94.12 106 HIS A N 1
ATOM 861 C CA . HIS A 1 106 ? 4.554 -1.780 15.635 1.00 94.12 106 HIS A CA 1
ATOM 862 C C . HIS A 1 106 ? 3.154 -1.359 16.111 1.00 94.12 106 HIS A C 1
ATOM 864 O O . HIS A 1 106 ? 2.973 -0.217 16.536 1.00 94.12 106 HIS A O 1
ATOM 870 N N . LEU A 1 107 ? 2.168 -2.256 16.029 1.00 95.25 107 LEU A N 1
ATOM 871 C CA . LEU A 1 107 ? 0.769 -1.993 16.371 1.00 95.25 107 LEU A CA 1
ATOM 872 C C . LEU A 1 107 ? 0.450 -2.130 17.863 1.00 95.25 107 LEU A C 1
ATOM 874 O O . LEU A 1 107 ? -0.522 -1.527 18.317 1.00 95.25 107 LEU A O 1
ATOM 878 N N . LYS A 1 108 ? 1.223 -2.906 18.632 1.00 93.38 108 LYS A N 1
ATOM 879 C CA . LYS A 1 108 ? 0.828 -3.352 19.983 1.00 93.38 108 LYS A CA 1
ATOM 880 C C . LYS A 1 108 ? 0.416 -2.223 20.938 1.00 93.38 108 LYS A C 1
ATOM 882 O O . LYS A 1 108 ? -0.586 -2.379 21.644 1.00 93.38 108 LYS A O 1
ATOM 887 N N . ASP A 1 109 ? 1.117 -1.089 20.859 1.00 92.25 109 ASP A N 1
ATOM 888 C CA . ASP A 1 109 ? 0.938 0.101 21.704 1.00 92.25 109 ASP A CA 1
ATOM 889 C C . ASP A 1 109 ? 0.222 1.260 20.978 1.00 92.25 109 ASP A C 1
ATOM 891 O O . ASP A 1 109 ? 0.144 2.381 21.485 1.00 92.25 109 ASP A O 1
ATOM 895 N N . LYS A 1 110 ? -0.286 1.030 19.760 1.00 94.75 110 LYS A N 1
ATOM 896 C CA . LYS A 1 110 ? -0.975 2.055 18.966 1.00 94.75 110 LYS A CA 1
ATOM 897 C C . LYS A 1 110 ? -2.455 2.130 19.341 1.00 94.75 110 LYS A C 1
ATOM 899 O O . LYS A 1 110 ? -3.126 1.122 19.558 1.00 94.75 110 LYS A O 1
ATOM 904 N N . GLN A 1 111 ? -2.990 3.348 19.353 1.00 94.50 111 GLN A N 1
ATOM 905 C CA . GLN A 1 111 ? -4.434 3.565 19.403 1.00 94.50 111 GLN A CA 1
ATOM 906 C C . GLN A 1 111 ? -5.080 3.087 18.096 1.00 94.50 111 GLN A C 1
ATOM 908 O O . GLN A 1 111 ? -4.500 3.266 17.030 1.00 94.50 111 GLN A O 1
ATOM 913 N N . ASP A 1 112 ? -6.290 2.526 18.175 1.00 95.25 112 ASP A N 1
ATOM 914 C CA . ASP A 1 112 ? -7.028 1.997 17.019 1.00 95.25 112 ASP A CA 1
ATOM 915 C C . ASP A 1 112 ? -6.239 0.926 16.236 1.00 95.25 112 ASP A C 1
ATOM 917 O O . ASP A 1 112 ? -6.365 0.816 15.020 1.00 95.25 112 ASP A O 1
ATOM 921 N N . LYS A 1 113 ? -5.420 0.115 16.921 1.00 93.50 113 LYS A N 1
ATOM 922 C CA . LYS A 1 113 ? -4.538 -0.892 16.301 1.00 93.50 113 LYS A CA 1
ATOM 923 C C . LYS A 1 113 ? -5.232 -1.957 15.443 1.00 93.50 113 LYS A C 1
ATOM 925 O O . LYS A 1 113 ? -4.566 -2.594 14.642 1.00 93.50 113 LYS A O 1
ATOM 930 N N . GLU A 1 114 ? -6.552 -2.103 15.555 1.00 94.75 114 GLU A N 1
ATOM 931 C CA . GLU A 1 114 ? -7.379 -2.985 14.711 1.00 94.75 114 GLU A CA 1
ATOM 932 C C . GLU A 1 114 ? -7.734 -2.367 13.338 1.00 94.75 114 GLU A C 1
ATOM 934 O O . GLU A 1 114 ? -8.163 -3.057 12.399 1.00 94.75 114 GLU A O 1
ATOM 939 N N . ASN A 1 115 ? -7.550 -1.050 13.199 1.00 96.00 115 ASN A N 1
ATOM 940 C CA . ASN A 1 115 ? -7.778 -0.292 11.975 1.00 96.00 115 ASN A CA 1
ATOM 941 C C . ASN A 1 115 ? -6.498 -0.264 11.144 1.00 96.00 115 ASN A C 1
ATOM 943 O O . ASN A 1 115 ? -5.755 0.718 11.128 1.00 96.00 115 ASN A O 1
ATOM 947 N N . PHE A 1 116 ? -6.232 -1.356 10.439 1.00 97.19 116 PHE A N 1
ATOM 948 C CA . PHE A 1 116 ? -5.090 -1.422 9.543 1.00 97.19 116 PHE A CA 1
ATOM 949 C C . PHE A 1 116 ? -5.377 -2.223 8.282 1.00 97.19 116 PHE A C 1
ATOM 951 O O . PHE A 1 116 ? -6.319 -3.015 8.215 1.00 97.19 116 PHE A O 1
ATOM 958 N N . CYS A 1 117 ? -4.522 -2.027 7.287 1.00 97.44 117 CYS A N 1
ATOM 959 C CA . CYS A 1 117 ? -4.370 -2.951 6.182 1.00 97.44 117 CYS A CA 1
ATOM 960 C C . CYS A 1 117 ? -2.898 -3.110 5.815 1.00 97.44 117 CYS A C 1
ATOM 962 O O . CYS A 1 117 ? -2.069 -2.252 6.124 1.00 97.44 117 CYS A O 1
ATOM 964 N N . ILE A 1 118 ? -2.586 -4.225 5.166 1.00 97.31 118 ILE A N 1
ATOM 965 C CA . ILE A 1 118 ? -1.236 -4.562 4.722 1.00 97.31 118 ILE A CA 1
ATOM 966 C C . ILE A 1 118 ? -1.272 -4.735 3.214 1.00 97.31 118 ILE A C 1
ATOM 968 O O . ILE A 1 118 ? -2.128 -5.452 2.701 1.00 97.31 118 ILE A O 1
ATOM 972 N N . VAL A 1 119 ? -0.362 -4.088 2.501 1.00 97.06 119 VAL A N 1
ATOM 973 C CA . VAL A 1 119 ? -0.218 -4.205 1.052 1.00 97.06 119 VAL A CA 1
ATOM 974 C C . VAL A 1 119 ? 1.162 -4.764 0.765 1.00 97.06 119 VAL A C 1
ATOM 976 O O . VAL A 1 119 ? 2.162 -4.073 0.947 1.00 97.06 119 VAL A O 1
ATOM 979 N N . ASP A 1 120 ? 1.198 -6.025 0.352 1.00 95.25 120 ASP A N 1
ATOM 980 C CA . ASP A 1 120 ? 2.434 -6.800 0.298 1.00 95.25 120 ASP A CA 1
ATOM 981 C C . ASP A 1 120 ? 2.332 -7.933 -0.725 1.00 95.25 120 ASP A C 1
ATOM 983 O O . ASP A 1 120 ? 1.230 -8.414 -1.026 1.00 95.25 120 ASP A O 1
ATOM 987 N N . ASP A 1 121 ? 3.464 -8.364 -1.270 1.00 93.31 121 ASP A N 1
ATOM 988 C CA . ASP A 1 121 ? 3.537 -9.557 -2.103 1.00 93.31 121 ASP A CA 1
ATOM 989 C C . ASP A 1 121 ? 3.926 -10.818 -1.325 1.00 93.31 121 ASP A C 1
ATOM 991 O O . ASP A 1 121 ? 3.392 -11.903 -1.605 1.00 93.31 121 ASP A O 1
ATOM 995 N N . GLU A 1 122 ? 4.777 -10.671 -0.314 1.00 91.06 122 GLU A N 1
ATOM 996 C CA . GLU A 1 122 ? 5.263 -11.739 0.549 1.00 91.06 122 GLU A CA 1
ATOM 997 C C . GLU A 1 122 ? 4.502 -11.714 1.878 1.00 91.06 122 GLU A C 1
ATOM 999 O O . GLU A 1 122 ? 4.711 -10.877 2.748 1.00 91.06 122 GLU A O 1
ATOM 1004 N N . THR A 1 123 ? 3.567 -12.650 2.032 1.00 90.31 123 THR A N 1
ATOM 1005 C CA . THR A 1 123 ? 2.630 -12.666 3.172 1.00 90.31 123 THR A CA 1
ATOM 1006 C C . THR A 1 123 ? 2.647 -13.996 3.914 1.00 90.31 123 THR A C 1
ATOM 1008 O O . THR A 1 123 ? 1.660 -14.342 4.558 1.00 90.31 123 THR A O 1
ATOM 1011 N N . SER A 1 124 ? 3.671 -14.819 3.700 1.00 89.31 124 SER A N 1
ATOM 1012 C CA . SER A 1 124 ? 3.724 -16.198 4.195 1.00 89.31 124 SER A CA 1
ATOM 1013 C C . SER A 1 124 ? 3.767 -16.275 5.724 1.00 89.31 124 SER A C 1
ATOM 1015 O O . SER A 1 124 ? 3.145 -17.159 6.304 1.00 89.31 124 SER A O 1
ATOM 1017 N N . ASP A 1 125 ? 4.413 -15.308 6.365 1.00 87.00 125 ASP A N 1
ATOM 1018 C CA . ASP A 1 125 ? 4.608 -15.190 7.812 1.00 87.00 125 ASP A CA 1
ATOM 1019 C C . ASP A 1 125 ? 3.518 -14.367 8.524 1.00 87.00 125 ASP A C 1
ATOM 1021 O O . ASP A 1 125 ? 3.414 -14.383 9.745 1.00 87.00 125 ASP A O 1
ATOM 1025 N N . MET A 1 126 ? 2.689 -13.627 7.786 1.00 89.50 126 MET A N 1
ATOM 1026 C CA . MET A 1 126 ? 1.711 -12.701 8.372 1.00 89.50 126 MET A CA 1
ATOM 1027 C C . MET A 1 126 ? 0.511 -13.370 9.066 1.00 89.50 126 MET A C 1
ATOM 1029 O O . MET A 1 126 ? 0.117 -12.868 10.118 1.00 89.50 126 MET A O 1
ATOM 1033 N N . PRO A 1 127 ? -0.092 -14.462 8.544 1.00 86.25 127 PRO A N 1
ATOM 1034 C CA . PRO A 1 127 ? -1.291 -15.065 9.133 1.00 86.25 127 PRO A CA 1
ATOM 1035 C C . PRO A 1 127 ? -1.127 -15.577 10.567 1.00 86.25 127 PRO A C 1
ATOM 1037 O O . PRO A 1 127 ? -2.129 -15.765 11.249 1.00 86.25 127 PRO A O 1
ATOM 1040 N N . GLU A 1 128 ? 0.106 -15.810 11.018 1.00 84.31 128 GLU A N 1
ATOM 1041 C CA . GLU A 1 128 ? 0.404 -16.214 12.396 1.00 84.31 128 GLU A CA 1
ATOM 1042 C C . GLU A 1 128 ? 0.185 -15.067 13.398 1.00 84.31 128 GLU A C 1
ATOM 1044 O O . GLU A 1 128 ? -0.182 -15.304 14.545 1.00 84.31 128 GLU A O 1
ATOM 1049 N N . PHE A 1 129 ? 0.347 -13.818 12.954 1.00 83.12 129 PHE A N 1
ATOM 1050 C CA . PHE A 1 129 ? 0.319 -12.635 13.821 1.00 83.12 129 PHE A CA 1
ATOM 1051 C C . PHE A 1 129 ? -0.843 -11.691 13.511 1.00 83.12 129 PHE A C 1
ATOM 1053 O O . PHE A 1 129 ? -1.207 -10.855 14.338 1.00 83.12 129 PHE A O 1
ATOM 1060 N N . LEU A 1 130 ? -1.386 -11.761 12.294 1.00 88.31 130 LEU A N 1
ATOM 1061 C CA . LEU A 1 130 ? -2.265 -10.746 11.726 1.00 88.31 130 LEU A CA 1
ATOM 1062 C C . LEU A 1 130 ? -3.401 -11.407 10.949 1.00 88.31 130 LEU A C 1
ATOM 1064 O O . LEU A 1 130 ? -3.226 -12.416 10.264 1.00 88.31 130 LEU A O 1
ATOM 1068 N N . HIS A 1 131 ? -4.580 -10.794 10.996 1.00 87.00 131 HIS A N 1
ATOM 1069 C CA . HIS A 1 131 ? -5.723 -11.307 10.259 1.00 87.00 131 HIS A CA 1
ATOM 1070 C C . HIS A 1 131 ? -5.502 -11.171 8.745 1.00 87.00 131 HIS A C 1
ATOM 1072 O O . HIS A 1 131 ? -5.350 -10.071 8.207 1.00 87.00 131 HIS A O 1
ATOM 1078 N N . SER A 1 132 ? -5.542 -12.303 8.035 1.00 85.19 132 SER A N 1
ATOM 1079 C CA . SER A 1 132 ? -5.382 -12.369 6.571 1.00 85.19 132 SER A CA 1
ATOM 1080 C C . SER A 1 132 ? -6.405 -11.519 5.815 1.00 85.19 132 SER A C 1
ATOM 1082 O O . SER A 1 132 ? -6.198 -11.107 4.673 1.00 85.19 132 SER A O 1
ATOM 1084 N N . ASP A 1 133 ? -7.520 -11.223 6.471 1.00 90.88 133 ASP A N 1
ATOM 1085 C CA . ASP A 1 133 ? -8.613 -10.443 5.944 1.00 90.88 133 ASP A CA 1
ATOM 1086 C C . ASP A 1 133 ? -8.253 -8.941 5.795 1.00 90.88 133 ASP A C 1
ATOM 1088 O O . ASP A 1 133 ? -8.887 -8.256 4.984 1.00 90.88 133 ASP A O 1
ATOM 1092 N N . LYS A 1 134 ? -7.195 -8.476 6.477 1.00 94.38 134 LYS A N 1
ATOM 1093 C CA . LYS A 1 134 ? -6.602 -7.131 6.384 1.00 94.38 134 LYS A CA 1
ATOM 1094 C C . LYS A 1 134 ? -5.533 -6.999 5.291 1.00 94.38 134 LYS A C 1
ATOM 1096 O O . LYS A 1 134 ? -4.973 -5.918 5.117 1.00 94.38 134 LYS A O 1
ATOM 1101 N N . ILE A 1 135 ? -5.238 -8.071 4.553 1.00 95.19 135 ILE A N 1
ATOM 1102 C CA . ILE A 1 135 ? -4.121 -8.118 3.604 1.00 95.19 135 ILE A CA 1
ATOM 1103 C C . ILE A 1 135 ? -4.611 -7.941 2.161 1.00 95.19 135 ILE A C 1
ATOM 1105 O O . ILE A 1 135 ? -5.429 -8.706 1.645 1.00 95.19 135 ILE A O 1
ATOM 1109 N N . ILE A 1 136 ? -4.050 -6.953 1.470 1.00 96.50 136 ILE A N 1
ATOM 1110 C CA . ILE A 1 136 ? -4.121 -6.776 0.023 1.00 96.50 136 ILE A CA 1
ATOM 1111 C C . ILE A 1 136 ? -2.882 -7.429 -0.594 1.00 96.50 136 ILE A C 1
ATOM 1113 O O . ILE A 1 136 ? -1.873 -6.775 -0.851 1.00 96.50 136 ILE A O 1
ATOM 1117 N N . LYS A 1 137 ? -2.970 -8.737 -0.845 1.00 95.00 137 LYS A N 1
ATOM 1118 C CA . LYS A 1 137 ? -1.869 -9.499 -1.440 1.00 95.00 137 LYS A CA 1
ATOM 1119 C C . LYS A 1 137 ? -1.708 -9.191 -2.931 1.00 95.00 137 LYS A C 1
ATOM 1121 O O . LYS A 1 137 ? -2.668 -9.365 -3.697 1.00 95.00 137 LYS A O 1
ATOM 1126 N N . THR A 1 138 ? -0.516 -8.779 -3.362 1.00 93.62 138 THR A N 1
ATOM 1127 C CA . THR A 1 138 ? -0.165 -8.672 -4.790 1.00 93.62 138 THR A CA 1
ATOM 1128 C C . THR A 1 138 ? 0.415 -9.985 -5.319 1.00 93.62 138 THR A C 1
ATOM 1130 O O . THR A 1 138 ? 0.538 -10.974 -4.598 1.00 93.62 138 THR A O 1
ATOM 1133 N N . LYS A 1 139 ? 0.682 -10.061 -6.629 1.00 87.56 139 LYS A N 1
ATOM 1134 C CA . LYS A 1 139 ? 1.233 -11.287 -7.233 1.00 87.56 139 LYS A CA 1
ATOM 1135 C C . LYS A 1 139 ? 2.763 -11.348 -7.132 1.00 87.56 139 LYS A C 1
ATOM 1137 O O . LYS A 1 139 ? 3.348 -12.360 -7.520 1.00 87.56 139 LYS A O 1
ATOM 1142 N N . GLY A 1 140 ? 3.372 -10.275 -6.640 1.00 78.00 140 GLY A N 1
ATOM 1143 C CA . GLY A 1 140 ? 4.798 -10.119 -6.427 1.00 78.00 140 GLY A CA 1
ATOM 1144 C C . GLY A 1 140 ? 5.604 -9.705 -7.631 1.00 78.00 140 GLY A C 1
ATOM 1145 O O . GLY A 1 140 ? 5.098 -9.592 -8.757 1.00 78.00 140 GLY A O 1
ATOM 1146 N N . MET A 1 141 ? 6.890 -9.471 -7.361 1.00 77.75 141 MET A N 1
ATOM 1147 C CA . MET A 1 141 ? 7.819 -8.788 -8.264 1.00 77.75 141 MET A CA 1
ATOM 1148 C C . MET A 1 141 ? 7.807 -9.339 -9.694 1.00 77.75 141 MET A C 1
ATOM 1150 O O . MET A 1 141 ? 7.948 -8.574 -10.643 1.00 77.75 141 MET A O 1
ATOM 1154 N N . HIS A 1 142 ? 7.579 -10.638 -9.889 1.00 80.00 142 HIS A N 1
ATOM 1155 C CA . HIS A 1 142 ? 7.608 -11.261 -11.216 1.00 80.00 142 HIS A CA 1
ATOM 1156 C C . HIS A 1 142 ? 6.250 -11.384 -11.916 1.00 80.00 142 HIS A C 1
ATOM 1158 O O . HIS A 1 142 ? 6.223 -11.674 -13.111 1.00 80.00 142 HIS A O 1
ATOM 1164 N N . LYS A 1 143 ? 5.128 -11.200 -11.211 1.00 77.50 143 LYS A N 1
ATOM 1165 C CA . LYS A 1 143 ? 3.790 -11.554 -11.729 1.00 77.50 143 LYS A CA 1
ATOM 1166 C C . LYS A 1 143 ? 2.796 -10.396 -11.738 1.00 77.50 143 LYS A C 1
ATOM 1168 O O . LYS A 1 143 ? 1.786 -10.492 -12.434 1.00 77.50 143 LYS A O 1
ATOM 1173 N N . GLY A 1 144 ? 3.054 -9.324 -10.994 1.00 80.94 144 GLY A N 1
ATOM 1174 C CA . GLY A 1 144 ? 2.248 -8.109 -11.058 1.00 80.94 144 GLY A CA 1
ATOM 1175 C C . GLY A 1 144 ? 2.159 -7.366 -9.731 1.00 80.94 144 GLY A C 1
ATOM 1176 O O . GLY A 1 144 ? 2.122 -7.975 -8.663 1.00 80.94 144 GLY A O 1
ATOM 1177 N N . SER A 1 145 ? 2.084 -6.047 -9.858 1.00 91.25 145 SER A N 1
ATOM 1178 C CA . SER A 1 145 ? 1.987 -5.054 -8.794 1.00 91.25 145 SER A CA 1
ATOM 1179 C C . SER A 1 145 ? 0.535 -4.820 -8.339 1.00 91.25 145 SER A C 1
ATOM 1181 O O . SER A 1 145 ? -0.400 -5.499 -8.778 1.00 91.25 145 SER A O 1
ATOM 1183 N N . LEU A 1 146 ? 0.341 -3.875 -7.418 1.00 95.19 146 LEU A N 1
ATOM 1184 C CA . LEU A 1 146 ? -0.961 -3.465 -6.899 1.00 95.19 146 LEU A CA 1
ATOM 1185 C C . LEU A 1 146 ? -1.871 -2.941 -8.017 1.00 95.19 146 LEU A C 1
ATOM 1187 O O . LEU A 1 146 ? -1.448 -2.155 -8.866 1.00 95.19 146 LEU A O 1
ATOM 1191 N N . THR A 1 147 ? -3.146 -3.329 -7.972 1.00 94.69 147 THR A N 1
ATOM 1192 C CA . THR A 1 147 ? -4.169 -2.929 -8.947 1.00 94.69 147 THR A CA 1
ATOM 1193 C C . THR A 1 147 ? -5.386 -2.288 -8.283 1.00 94.69 147 THR A C 1
ATOM 1195 O O . THR A 1 147 ? -5.750 -2.619 -7.151 1.00 94.69 147 THR A O 1
ATOM 1198 N N . LEU A 1 148 ? -6.103 -1.443 -9.033 1.00 94.31 148 LEU A N 1
ATOM 1199 C CA . LEU A 1 148 ? -7.375 -0.859 -8.589 1.00 94.31 148 LEU A CA 1
ATOM 1200 C C . LEU A 1 148 ? -8.412 -1.920 -8.215 1.00 94.31 148 LEU A C 1
ATOM 1202 O O . LEU A 1 148 ? -9.133 -1.759 -7.237 1.00 94.31 148 LEU A O 1
ATOM 1206 N N . LYS A 1 149 ? -8.461 -3.042 -8.943 1.00 96.12 149 LYS A N 1
ATOM 1207 C CA . LYS A 1 149 ? -9.389 -4.141 -8.641 1.00 96.12 149 LYS A CA 1
ATOM 1208 C C . LYS A 1 149 ? -9.164 -4.702 -7.234 1.00 96.12 149 LYS A C 1
ATOM 1210 O O . LYS A 1 149 ? -10.134 -4.992 -6.536 1.00 96.12 149 LYS A O 1
ATOM 1215 N N . GLN A 1 150 ? -7.906 -4.855 -6.816 1.00 97.19 150 GLN A N 1
ATOM 1216 C CA . GLN A 1 150 ? -7.570 -5.315 -5.465 1.00 97.19 150 GLN A CA 1
ATOM 1217 C C . GLN A 1 150 ? -7.977 -4.284 -4.410 1.00 97.19 150 GLN A C 1
ATOM 1219 O O . GLN A 1 150 ? -8.608 -4.651 -3.421 1.00 97.19 150 GLN A O 1
ATOM 1224 N N . VAL A 1 151 ? -7.692 -3.004 -4.658 1.00 97.06 151 VAL A N 1
ATOM 1225 C CA . VAL A 1 151 ? -8.064 -1.901 -3.761 1.00 97.06 151 VAL A CA 1
ATOM 1226 C C . VAL A 1 151 ? -9.579 -1.785 -3.609 1.00 97.06 151 VAL A C 1
ATOM 1228 O O . VAL A 1 151 ? -10.076 -1.749 -2.489 1.00 97.06 151 VAL A O 1
ATOM 1231 N N . HIS A 1 152 ? -10.337 -1.812 -4.706 1.00 96.81 152 HIS A N 1
ATOM 1232 C CA . HIS A 1 152 ? -11.800 -1.757 -4.670 1.00 96.81 152 HIS A CA 1
ATOM 1233 C C . HIS A 1 152 ? -12.389 -2.948 -3.915 1.00 96.81 152 HIS A C 1
ATOM 1235 O O . HIS A 1 152 ? -13.267 -2.775 -3.073 1.00 96.81 152 HIS A O 1
ATOM 1241 N N . LYS A 1 153 ? -11.881 -4.162 -4.176 1.00 97.44 153 LYS A N 1
ATOM 1242 C CA . LYS A 1 153 ? -12.304 -5.365 -3.450 1.00 97.44 153 LYS A CA 1
ATOM 1243 C C . LYS A 1 153 ? -12.086 -5.204 -1.944 1.00 97.44 153 LYS A C 1
ATOM 1245 O O . LYS A 1 153 ? -12.969 -5.563 -1.170 1.00 97.44 153 LYS A O 1
ATOM 1250 N N . PHE A 1 154 ? -10.936 -4.668 -1.540 1.00 97.75 154 PHE A N 1
ATOM 1251 C CA . PHE A 1 154 ? -10.621 -4.431 -0.136 1.00 97.75 154 PHE A CA 1
ATOM 1252 C C . PHE A 1 154 ? -11.526 -3.364 0.493 1.00 97.75 154 PHE A C 1
ATOM 1254 O O . PHE A 1 154 ? -12.160 -3.633 1.508 1.00 97.75 154 PHE A O 1
ATOM 1261 N N . LEU A 1 155 ? -11.643 -2.188 -0.128 1.00 96.75 155 LEU A N 1
A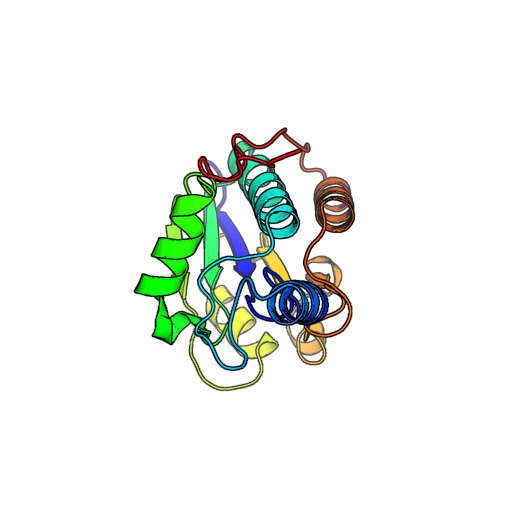TOM 1262 C CA . LEU A 1 155 ? -12.468 -1.084 0.374 1.00 96.75 155 LEU A CA 1
ATOM 1263 C C . LEU A 1 155 ? -13.937 -1.494 0.539 1.00 96.75 155 LEU A C 1
ATOM 1265 O O . LEU A 1 155 ? -14.532 -1.238 1.585 1.00 96.75 155 LEU A O 1
ATOM 1269 N N . ASN A 1 156 ? -14.488 -2.213 -0.443 1.00 96.50 156 ASN A N 1
ATOM 1270 C CA . ASN A 1 156 ? -15.848 -2.746 -0.371 1.00 96.50 156 ASN A CA 1
ATOM 1271 C C . ASN A 1 156 ? -16.015 -3.726 0.792 1.00 96.50 156 ASN A C 1
ATOM 1273 O O . ASN A 1 156 ? -17.005 -3.659 1.515 1.00 96.50 156 ASN A O 1
ATOM 1277 N N . LYS A 1 157 ? -15.035 -4.612 1.002 1.00 95.81 157 LYS A N 1
ATOM 1278 C CA . LYS A 1 157 ? -15.055 -5.583 2.100 1.00 95.81 157 LYS A CA 1
ATOM 1279 C C . LYS A 1 157 ? -15.124 -4.907 3.470 1.00 95.81 157 LYS A C 1
ATOM 1281 O O . LYS A 1 157 ? -15.833 -5.394 4.341 1.00 95.81 157 LYS A O 1
ATOM 1286 N N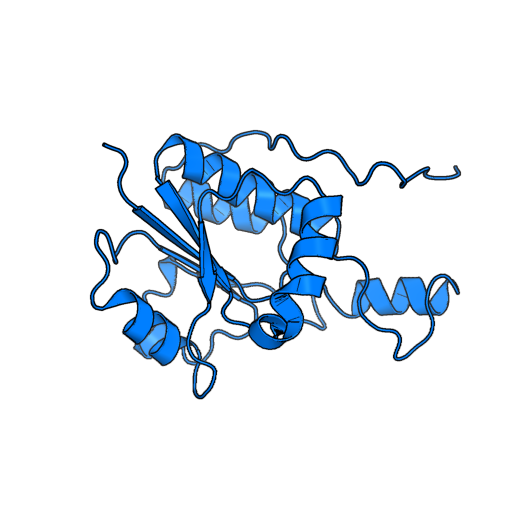 . ILE A 1 158 ? -14.412 -3.797 3.654 1.00 94.75 158 ILE A N 1
ATOM 1287 C CA . ILE A 1 158 ? -14.400 -3.048 4.920 1.00 94.75 158 ILE A CA 1
ATOM 1288 C C . ILE A 1 158 ? -15.469 -1.941 4.980 1.00 94.75 158 ILE A C 1
ATOM 1290 O O . ILE A 1 158 ? -15.466 -1.129 5.903 1.00 94.75 158 ILE A O 1
ATOM 1294 N N . GLY A 1 159 ? -16.371 -1.871 3.993 1.00 94.56 159 GLY A N 1
ATOM 1295 C CA . GLY A 1 159 ? -17.470 -0.903 3.959 1.00 94.56 159 GLY A CA 1
ATOM 1296 C C . GLY A 1 159 ? -17.034 0.558 3.799 1.00 94.56 159 GLY A C 1
ATOM 1297 O O . GLY A 1 159 ? -17.760 1.461 4.229 1.00 94.56 159 GLY A O 1
ATOM 1298 N N . VAL A 1 160 ? -15.858 0.816 3.216 1.00 94.81 160 VAL A N 1
ATOM 1299 C CA . VAL A 1 160 ? -15.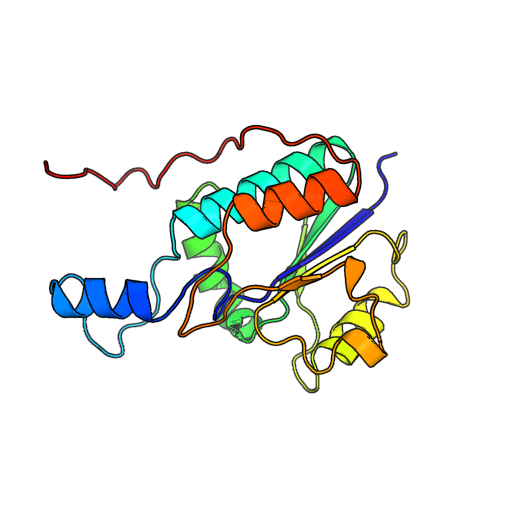343 2.168 2.947 1.00 94.81 160 VAL A CA 1
ATOM 1300 C C . VAL A 1 160 ? -15.698 2.581 1.510 1.00 94.81 160 VAL A C 1
ATOM 1302 O O . VAL A 1 160 ? -15.327 1.876 0.573 1.00 94.81 160 VAL A O 1
ATOM 1305 N N . PRO A 1 161 ? -16.388 3.721 1.304 1.00 92.94 161 PRO A N 1
ATOM 1306 C CA . PRO A 1 161 ? -16.720 4.228 -0.019 1.00 92.94 161 PRO A CA 1
ATOM 1307 C C . PRO A 1 161 ? -15.463 4.504 -0.831 1.00 92.94 161 PRO A C 1
ATOM 1309 O O . PRO A 1 161 ? -14.543 5.175 -0.360 1.00 92.94 161 PRO A O 1
ATOM 1312 N N . ILE A 1 162 ? -15.460 4.016 -2.066 1.00 92.50 162 ILE A N 1
ATOM 1313 C CA . ILE A 1 162 ? -14.399 4.287 -3.027 1.00 92.50 162 ILE A CA 1
ATOM 1314 C C . ILE A 1 162 ? -14.560 5.724 -3.514 1.00 92.50 162 ILE A C 1
ATOM 1316 O O . ILE A 1 162 ? -15.641 6.121 -3.952 1.00 92.50 162 ILE A O 1
ATOM 1320 N N . VAL A 1 163 ? -13.480 6.496 -3.464 1.00 87.88 163 VAL A N 1
ATOM 1321 C CA . VAL A 1 163 ? -13.435 7.839 -4.049 1.00 87.88 163 VAL A CA 1
ATOM 1322 C C . VAL A 1 163 ? -12.519 7.859 -5.263 1.00 87.88 163 VAL A C 1
ATOM 1324 O O . VAL A 1 163 ? -11.513 7.148 -5.310 1.00 87.88 163 VAL A O 1
ATOM 1327 N N . GLN A 1 164 ? -12.849 8.698 -6.246 1.00 77.38 164 GLN A N 1
ATOM 1328 C CA . GLN A 1 164 ? -11.879 9.049 -7.276 1.00 77.38 164 GLN A CA 1
ATOM 1329 C C . GLN A 1 164 ? -10.710 9.768 -6.612 1.00 77.38 164 GLN A C 1
ATOM 1331 O O . GLN A 1 164 ? -10.898 10.680 -5.802 1.00 77.38 164 GLN A O 1
ATOM 1336 N N . THR A 1 165 ? -9.504 9.314 -6.931 1.00 68.12 165 THR A N 1
ATOM 1337 C CA . THR A 1 165 ? -8.299 9.924 -6.389 1.00 68.12 165 THR A CA 1
ATOM 1338 C C . THR A 1 165 ? -7.988 11.227 -7.112 1.00 68.12 165 THR A C 1
ATOM 1340 O O . THR A 1 165 ? -8.258 11.373 -8.303 1.00 68.12 165 THR A O 1
ATOM 1343 N N . SER A 1 166 ? -7.398 12.173 -6.382 1.00 64.19 166 SER A N 1
ATOM 1344 C CA . SER A 1 166 ? -6.897 13.429 -6.959 1.00 64.19 166 SER A CA 1
ATOM 1345 C C . SER A 1 166 ? -5.583 13.261 -7.737 1.00 64.19 166 SER A C 1
ATOM 1347 O O . SER A 1 166 ? -5.035 14.246 -8.238 1.00 64.19 166 SER A O 1
ATOM 1349 N N . LEU A 1 167 ? -5.060 12.031 -7.834 1.00 66.62 167 LEU A N 1
ATOM 1350 C CA . LEU A 1 167 ? -3.861 11.745 -8.611 1.00 66.62 167 LEU A CA 1
ATOM 1351 C C . LEU A 1 167 ? -4.076 12.034 -10.092 1.00 66.62 167 LEU A C 1
ATOM 1353 O O . LEU A 1 167 ? -4.926 11.437 -10.748 1.00 66.62 167 LEU A O 1
ATOM 1357 N N . SER A 1 168 ? -3.230 12.907 -10.625 1.00 55.84 168 SER A N 1
ATOM 1358 C CA . SER A 1 168 ? -2.982 13.030 -12.055 1.00 55.84 168 SER A CA 1
ATOM 1359 C C . SER A 1 168 ? -1.791 12.150 -12.433 1.00 55.84 168 SER A C 1
ATOM 1361 O O . SER A 1 168 ? -0.848 12.023 -11.647 1.00 55.84 168 SER A O 1
ATOM 1363 N N . ALA A 1 169 ? -1.786 11.595 -13.648 1.00 52.25 169 ALA A N 1
ATOM 1364 C CA . ALA A 1 169 ? -0.574 11.013 -14.225 1.00 52.25 169 ALA A CA 1
ATOM 1365 C C . ALA A 1 169 ? 0.607 12.006 -14.101 1.00 52.25 169 ALA A C 1
ATOM 1367 O O . ALA A 1 169 ? 0.377 13.224 -14.105 1.00 52.25 169 ALA A O 1
ATOM 1368 N N . PRO A 1 170 ? 1.859 11.531 -13.945 1.00 55.03 170 PRO A N 1
ATOM 1369 C CA . PRO A 1 170 ? 3.009 12.425 -13.863 1.00 55.03 170 PRO A CA 1
ATOM 1370 C C . PRO A 1 170 ? 3.016 13.377 -15.066 1.00 55.03 170 PRO A C 1
ATOM 1372 O O . PRO A 1 170 ? 2.834 12.945 -16.202 1.00 55.03 170 PRO A O 1
ATOM 1375 N N . LYS A 1 171 ? 3.231 14.676 -14.810 1.00 46.34 171 LYS A N 1
ATOM 1376 C CA . LYS A 1 171 ? 3.110 15.780 -15.790 1.00 46.34 171 LYS A CA 1
ATOM 1377 C C . LYS A 1 171 ? 3.999 15.661 -17.042 1.00 46.34 171 LYS A C 1
ATOM 1379 O O . LYS A 1 171 ? 3.857 16.477 -17.939 1.00 46.34 171 LYS A O 1
ATOM 1384 N N . ASN A 1 172 ? 4.866 14.651 -17.114 1.00 42.69 172 ASN A N 1
ATOM 1385 C CA . ASN A 1 172 ? 5.777 14.411 -18.233 1.00 42.69 172 ASN A CA 1
ATOM 1386 C C . ASN A 1 172 ? 5.459 13.125 -19.014 1.00 42.69 172 ASN A C 1
ATOM 1388 O O . ASN A 1 172 ? 6.274 12.699 -19.825 1.00 42.69 172 ASN A O 1
ATOM 1392 N N . ALA A 1 173 ? 4.296 12.502 -18.806 1.00 40.72 173 ALA A N 1
ATOM 1393 C CA . ALA A 1 173 ? 3.785 11.502 -19.739 1.00 40.72 173 ALA A CA 1
ATOM 1394 C C . ALA A 1 173 ? 3.130 12.211 -20.937 1.00 40.72 173 ALA A C 1
ATOM 1396 O O . ALA A 1 173 ? 1.927 12.089 -21.165 1.00 40.72 173 ALA A O 1
ATOM 1397 N N . GLU A 1 174 ? 3.921 12.976 -21.696 1.00 32.47 174 GLU A N 1
ATOM 1398 C CA . GLU A 1 174 ? 3.613 13.151 -23.112 1.00 32.47 174 GLU A CA 1
ATOM 1399 C C . GLU A 1 174 ? 3.725 11.759 -23.728 1.00 32.47 174 GLU A C 1
ATOM 1401 O O . GLU A 1 174 ? 4.808 11.258 -24.028 1.00 32.47 174 GLU A O 1
ATOM 1406 N N . ILE A 1 175 ? 2.579 11.092 -23.832 1.00 36.03 175 ILE A N 1
ATOM 1407 C CA . ILE A 1 175 ? 2.402 9.994 -24.765 1.00 36.03 175 ILE A CA 1
ATOM 1408 C C . ILE A 1 175 ? 2.607 10.641 -26.133 1.00 36.03 175 ILE A C 1
ATOM 1410 O O . ILE A 1 175 ? 1.695 11.271 -26.666 1.00 36.03 175 ILE A O 1
ATOM 1414 N N . GLN A 1 176 ? 3.829 10.561 -26.658 1.00 30.17 176 GLN A N 1
ATOM 1415 C CA . GLN A 1 176 ? 4.029 10.709 -28.089 1.00 30.17 176 GLN A CA 1
ATOM 1416 C C . GLN A 1 176 ? 3.227 9.575 -28.733 1.00 30.17 176 GLN A C 1
ATOM 1418 O O . GLN A 1 176 ? 3.551 8.399 -28.553 1.00 30.17 176 GLN A O 1
ATOM 1423 N N . MET A 1 177 ? 2.098 9.960 -29.332 1.00 32.91 177 MET A N 1
ATOM 1424 C CA . MET A 1 177 ? 1.299 9.121 -30.224 1.00 32.91 177 MET A CA 1
ATOM 1425 C C . MET A 1 177 ? 2.102 8.766 -31.469 1.00 32.91 177 MET A C 1
ATOM 1427 O O . MET A 1 177 ? 2.875 9.639 -31.927 1.00 32.91 177 MET A O 1
#

pLDDT: mean 85.61, std 13.47, range [30.17, 97.75]

Secondary structure (DSSP, 8-state):
-PPEEEEEE--BTTTB-HHHHHHHHHTTSS-TTPPP----HHHHHHHHHHHHHHHTTSEEEEEE-SGGGGGHHHHHHHHHHTT----SEEEE--SSS-HHHHHHHHHTTSTTTTSEEEEES--SSGGGTS-GGGEEE--BTTTB---HHHHHHHHHHTTPPP----PPPPTT-----

Radius of gyration: 16.06 Å; chains: 1; bounding box: 38×32×52 Å

Sequence (177 aa):
MKQNYYVFLDIDGVLWAWPNRKKEIHAGNIKMGSRIREFDPSSMLALGVLLDSLNKRYNVTLVITSSWQEHMKDLMSIMKKYNTPKVFKIEITGRRGARGPIIFDHLKDKQDKENFCIVDDETSDMPEFLHSDKIIKTKGMHKGSLTLKQVHKFLNKIGVPIVQTSLSAPKNAEIQM